Protein AF-A0A919L4E9-F1 (afdb_monomer_lite)

Organism: NCBI:txid68272

Sequence (78 aa):
MGKKKAMQGAGKGGARRKGGEQPADA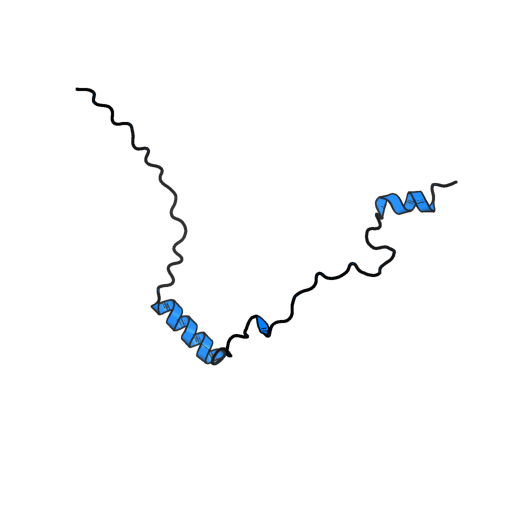AAAAAIRAARFGRLPSRVEPSQMVEETPAQAPHDPDFGRNPENDWMIRYSAG

Structure (mmCIF, N/CA/C/O backbone):
data_AF-A0A919L4E9-F1
#
_entry.id   AF-A0A919L4E9-F1
#
loop_
_atom_site.group_PDB
_atom_site.id
_atom_site.type_symbol
_atom_site.label_atom_id
_atom_site.label_alt_id
_atom_site.label_comp_id
_atom_site.label_asym_id
_atom_site.label_entity_id
_atom_site.label_seq_id
_atom_site.pdbx_PDB_ins_code
_atom_site.Cartn_x
_atom_site.Cartn_y
_atom_site.Cartn_z
_atom_site.occupancy
_atom_site.B_iso_or_equiv
_atom_site.auth_seq_id
_atom_site.auth_comp_id
_atom_site.auth_asym_id
_atom_site.auth_atom_id
_atom_site.pdbx_PDB_model_num
ATOM 1 N N . MET A 1 1 ? 19.173 62.299 -19.519 1.00 40.59 1 MET A N 1
ATOM 2 C CA . MET A 1 1 ? 19.369 60.841 -19.704 1.00 40.59 1 MET A CA 1
ATOM 3 C C . MET A 1 1 ? 19.588 60.168 -18.352 1.00 40.59 1 MET A C 1
ATOM 5 O O . MET A 1 1 ? 20.661 60.307 -17.783 1.00 40.59 1 MET A O 1
ATOM 9 N N . GLY A 1 2 ? 18.581 59.475 -17.813 1.00 41.34 2 GLY A N 1
ATOM 10 C CA . GLY A 1 2 ? 18.711 58.708 -16.569 1.00 41.34 2 GLY A CA 1
ATOM 11 C C . GLY A 1 2 ? 19.206 57.290 -16.848 1.00 41.34 2 GLY A C 1
ATOM 12 O O . GLY A 1 2 ? 18.559 56.551 -17.583 1.00 41.34 2 GLY A O 1
ATOM 13 N N . LYS A 1 3 ? 20.344 56.896 -16.268 1.00 46.97 3 LYS A N 1
ATOM 14 C CA . LYS A 1 3 ? 20.812 55.504 -16.271 1.00 46.97 3 LYS A CA 1
ATOM 15 C C . LYS A 1 3 ? 20.494 54.884 -14.912 1.00 46.97 3 LYS A C 1
ATOM 17 O O . LYS A 1 3 ? 21.170 55.164 -13.930 1.00 46.97 3 LYS A O 1
ATOM 22 N N . LYS A 1 4 ? 19.476 54.026 -14.860 1.00 51.47 4 LYS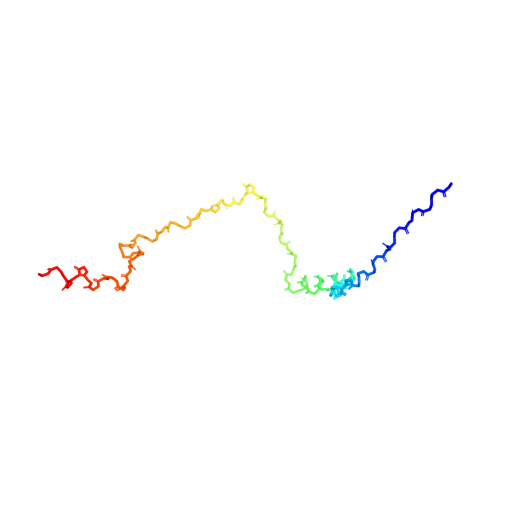 A N 1
ATOM 23 C CA . LYS A 1 4 ? 19.336 53.006 -13.815 1.00 51.47 4 LYS A CA 1
ATOM 24 C C . LYS A 1 4 ? 19.474 51.650 -14.491 1.00 51.47 4 LYS A C 1
ATOM 26 O O . LYS A 1 4 ? 18.667 51.319 -15.354 1.00 51.47 4 LYS A O 1
ATOM 31 N N . LYS A 1 5 ? 20.453 50.847 -14.080 1.00 52.19 5 LYS A N 1
ATOM 32 C CA . LYS A 1 5 ? 20.312 49.394 -14.175 1.00 52.19 5 LYS A CA 1
ATOM 33 C C . LYS A 1 5 ? 20.982 48.747 -12.973 1.00 52.19 5 LYS A C 1
ATOM 35 O O . LYS A 1 5 ? 22.190 48.836 -12.791 1.00 52.19 5 LYS A O 1
ATOM 40 N N . ALA A 1 6 ? 20.129 48.182 -12.130 1.00 51.38 6 ALA A N 1
ATOM 41 C CA . ALA A 1 6 ? 20.472 47.480 -10.914 1.00 51.38 6 ALA A CA 1
ATOM 42 C C . ALA A 1 6 ? 21.082 46.104 -11.231 1.00 51.38 6 ALA A C 1
ATOM 44 O O . ALA A 1 6 ? 20.550 45.339 -12.036 1.00 51.38 6 ALA A O 1
ATOM 45 N N . MET A 1 7 ? 22.227 45.844 -10.600 1.00 49.22 7 MET A N 1
ATOM 46 C CA . MET A 1 7 ? 22.507 44.681 -9.751 1.00 49.22 7 MET A CA 1
ATOM 47 C C . MET A 1 7 ? 21.820 43.363 -10.162 1.00 49.22 7 MET A C 1
ATOM 49 O O . MET A 1 7 ? 20.676 43.104 -9.801 1.00 49.22 7 MET A O 1
ATOM 53 N N . GLN A 1 8 ? 22.543 42.500 -10.884 1.00 45.12 8 GLN A N 1
ATOM 54 C CA . GLN A 1 8 ? 22.224 41.071 -10.961 1.00 45.12 8 GLN A CA 1
ATOM 55 C C . GLN A 1 8 ? 22.957 40.343 -9.827 1.00 45.12 8 GLN A C 1
ATOM 57 O O . GLN A 1 8 ? 24.183 40.260 -9.821 1.00 45.12 8 GLN A O 1
ATOM 62 N N . GLY A 1 9 ? 22.193 39.823 -8.865 1.00 37.88 9 GLY A N 1
ATOM 63 C CA . GLY A 1 9 ? 22.680 38.893 -7.853 1.00 37.88 9 GLY A CA 1
ATOM 64 C C . GLY A 1 9 ? 22.887 37.505 -8.457 1.00 37.88 9 GLY A C 1
ATOM 65 O O . GLY A 1 9 ? 21.954 36.898 -8.977 1.00 37.88 9 GLY A O 1
ATOM 66 N N . ALA A 1 10 ? 24.116 37.001 -8.382 1.00 42.78 10 ALA A N 1
ATOM 67 C CA . ALA A 1 10 ? 24.459 35.633 -8.742 1.00 42.78 10 ALA A CA 1
ATOM 68 C C . ALA A 1 10 ? 24.160 34.696 -7.559 1.00 42.78 10 ALA A C 1
ATOM 70 O O . ALA A 1 10 ? 25.002 34.476 -6.691 1.00 42.78 10 ALA A O 1
ATOM 71 N N . GLY A 1 11 ? 22.952 34.136 -7.519 1.00 40.75 11 GLY A N 1
ATOM 72 C CA . GLY A 1 11 ? 22.632 33.010 -6.644 1.00 40.75 11 GLY A CA 1
ATOM 73 C C . GLY A 1 11 ? 23.147 31.708 -7.258 1.00 40.75 11 GLY A C 1
ATOM 74 O O . GLY A 1 11 ? 22.511 31.154 -8.152 1.00 40.75 11 GLY A O 1
ATOM 75 N N . LYS A 1 12 ? 24.296 31.206 -6.788 1.00 50.28 12 LYS A N 1
ATOM 76 C CA . LYS A 1 12 ? 24.773 29.845 -7.084 1.00 50.28 12 LYS A CA 1
ATOM 77 C C . LYS A 1 12 ? 23.854 28.828 -6.394 1.00 50.28 12 LYS A C 1
ATOM 79 O O . LYS A 1 12 ? 24.092 28.437 -5.257 1.00 50.28 12 LYS A O 1
ATOM 84 N N . GLY A 1 13 ? 22.788 28.420 -7.078 1.00 40.91 13 GLY A N 1
ATOM 85 C CA . GLY A 1 13 ? 21.957 27.285 -6.679 1.00 40.91 13 GLY A CA 1
ATOM 86 C C . GLY A 1 13 ? 22.706 25.974 -6.913 1.00 40.91 13 GLY A C 1
ATOM 87 O O . GLY A 1 13 ? 23.085 25.670 -8.042 1.00 40.91 13 GLY A O 1
ATOM 88 N N . GLY A 1 14 ? 22.944 25.230 -5.832 1.00 40.94 14 GLY A N 1
ATOM 89 C CA . GLY A 1 14 ? 23.672 23.964 -5.819 1.00 40.94 14 GLY A CA 1
ATOM 90 C C . GLY A 1 14 ? 23.129 22.931 -6.808 1.00 40.94 14 GLY A C 1
ATOM 91 O O . GLY A 1 14 ? 21.919 22.776 -6.991 1.00 40.94 14 GLY A O 1
ATOM 92 N N . ALA A 1 15 ? 24.061 22.215 -7.437 1.00 54.41 15 ALA A N 1
ATOM 93 C CA . ALA A 1 15 ? 23.804 21.130 -8.369 1.00 54.41 15 ALA A CA 1
ATOM 94 C C . ALA A 1 15 ? 22.926 20.049 -7.716 1.00 54.41 15 ALA A C 1
ATOM 96 O O . ALA A 1 15 ? 23.376 19.270 -6.873 1.00 54.41 15 ALA A O 1
ATOM 97 N N . ARG A 1 16 ? 21.654 19.993 -8.119 1.00 58.16 16 ARG A N 1
ATOM 98 C CA . ARG A 1 16 ? 20.766 18.873 -7.809 1.00 58.16 16 ARG A CA 1
ATOM 99 C C . ARG A 1 16 ? 21.162 17.681 -8.689 1.00 58.16 16 ARG A C 1
ATOM 101 O O . ARG A 1 16 ? 21.141 17.776 -9.908 1.00 58.16 16 ARG A O 1
ATOM 108 N N . ARG A 1 17 ? 21.584 16.610 -8.009 1.00 58.66 17 ARG A N 1
ATOM 109 C CA . ARG A 1 17 ? 21.838 15.215 -8.423 1.00 58.66 17 ARG A CA 1
ATOM 110 C C . ARG A 1 17 ? 21.658 14.886 -9.918 1.00 58.66 17 ARG A C 1
ATOM 112 O O . ARG A 1 17 ? 20.544 14.904 -10.433 1.00 58.66 17 ARG A O 1
ATOM 119 N N . LYS A 1 18 ? 22.749 14.437 -10.559 1.00 55.22 18 LYS A N 1
ATOM 120 C CA . LYS A 1 18 ? 22.714 13.653 -11.804 1.00 55.22 18 LYS A CA 1
ATOM 121 C C . LYS A 1 18 ? 21.944 12.347 -11.564 1.00 55.22 18 LYS A C 1
ATOM 123 O O . LYS A 1 18 ? 22.510 11.378 -11.078 1.00 55.22 18 LYS A O 1
ATOM 128 N N . GLY A 1 19 ? 20.666 12.340 -11.913 1.00 55.25 19 GLY A N 1
ATOM 129 C CA . GLY A 1 19 ? 19.901 11.140 -12.249 1.00 55.25 19 GLY A CA 1
ATOM 130 C C . GLY A 1 19 ? 19.534 11.213 -13.724 1.00 55.25 19 GLY A C 1
ATOM 131 O O . GLY A 1 19 ? 18.364 11.326 -14.065 1.00 55.25 19 GLY A O 1
ATOM 132 N N . GLY A 1 20 ? 20.545 11.305 -14.587 1.00 55.03 20 GLY A N 1
ATOM 133 C CA . GLY A 1 20 ? 20.348 11.215 -16.026 1.00 55.03 20 GLY A CA 1
ATOM 134 C C . GLY A 1 20 ? 20.421 9.751 -16.408 1.00 55.03 20 GLY A C 1
ATOM 135 O O . GLY A 1 20 ? 21.493 9.296 -16.781 1.00 55.03 20 GLY A O 1
ATOM 136 N N . GLU A 1 21 ? 19.316 9.023 -16.258 1.00 56.78 21 GLU A N 1
ATOM 137 C CA . GLU A 1 21 ? 19.157 7.741 -16.941 1.00 56.78 21 GLU A CA 1
ATOM 138 C C . GLU A 1 21 ? 19.190 8.071 -18.437 1.00 56.78 21 GLU A C 1
ATOM 140 O O . GLU A 1 21 ? 18.256 8.674 -18.978 1.00 56.78 21 GLU A O 1
ATOM 145 N N . GLN A 1 22 ? 20.313 7.799 -19.098 1.00 60.50 22 GLN A N 1
ATOM 146 C CA . GLN A 1 22 ? 20.398 7.990 -20.535 1.00 60.50 22 GLN A CA 1
ATOM 147 C C . GLN A 1 22 ? 19.403 6.994 -21.157 1.00 60.50 22 GLN A C 1
ATOM 149 O O . GLN A 1 22 ? 19.310 5.862 -20.686 1.00 60.50 22 GLN A O 1
ATOM 154 N N . PRO A 1 23 ? 18.611 7.359 -22.179 1.00 61.56 23 PRO A N 1
ATOM 155 C CA . PRO A 1 23 ? 17.522 6.504 -22.673 1.00 61.56 23 PRO A CA 1
ATOM 156 C C . PRO A 1 23 ? 17.980 5.095 -23.101 1.00 61.56 23 PRO A C 1
ATOM 158 O O . PRO A 1 23 ? 17.190 4.153 -23.064 1.00 61.56 23 PRO A O 1
ATOM 161 N N . ALA A 1 24 ? 19.261 4.938 -23.454 1.00 65.19 24 ALA A N 1
ATOM 162 C CA . ALA A 1 24 ? 19.892 3.648 -23.725 1.00 65.19 24 ALA A CA 1
ATOM 163 C C . ALA A 1 24 ? 20.001 2.747 -22.475 1.00 65.19 24 ALA A C 1
ATOM 165 O O . ALA A 1 24 ? 19.755 1.544 -22.572 1.00 65.19 24 ALA A O 1
ATOM 166 N N . ASP A 1 25 ? 20.293 3.321 -21.306 1.00 74.69 25 ASP A N 1
ATOM 167 C CA . ASP A 1 25 ? 20.413 2.595 -20.036 1.00 74.69 25 ASP A CA 1
ATOM 168 C C . ASP A 1 25 ? 19.036 2.103 -19.562 1.00 74.69 25 ASP A C 1
ATOM 170 O O . ASP A 1 25 ? 18.870 0.933 -19.205 1.00 74.69 25 ASP A O 1
ATOM 174 N N . ALA A 1 26 ? 18.009 2.951 -19.700 1.00 79.62 26 ALA A N 1
ATOM 175 C CA . ALA A 1 26 ? 16.622 2.592 -19.405 1.00 79.62 26 ALA A CA 1
ATOM 176 C C . ALA A 1 26 ? 16.122 1.431 -20.285 1.00 79.62 26 ALA A C 1
ATOM 178 O O . ALA A 1 26 ? 15.429 0.528 -19.805 1.00 79.62 26 ALA A O 1
ATOM 179 N N . ALA A 1 27 ? 16.478 1.437 -21.575 1.00 83.31 27 ALA A N 1
ATOM 180 C CA . ALA A 1 27 ? 16.117 0.380 -22.515 1.00 83.31 27 ALA A CA 1
ATOM 181 C C . ALA A 1 27 ? 16.827 -0.946 -22.192 1.00 83.31 27 ALA A C 1
ATOM 183 O O . ALA A 1 27 ? 16.189 -2.001 -22.210 1.00 83.31 27 ALA A O 1
ATOM 184 N N . ALA A 1 28 ? 18.114 -0.902 -21.829 1.00 86.94 28 ALA A N 1
ATOM 185 C CA . ALA A 1 28 ? 18.866 -2.082 -21.402 1.00 86.94 28 ALA A CA 1
ATOM 186 C C . ALA A 1 28 ? 18.290 -2.690 -20.110 1.00 86.94 28 ALA A C 1
ATOM 188 O O . ALA A 1 28 ? 18.059 -3.901 -20.030 1.00 86.94 28 ALA A O 1
ATOM 189 N N . ALA A 1 29 ? 17.965 -1.852 -19.121 1.00 85.31 29 ALA A N 1
ATOM 190 C CA . ALA A 1 29 ? 17.311 -2.285 -17.889 1.00 85.31 29 ALA A CA 1
ATOM 191 C C . ALA A 1 29 ? 15.912 -2.879 -18.150 1.00 85.31 29 ALA A C 1
ATOM 193 O O . ALA A 1 29 ? 15.536 -3.888 -17.543 1.00 85.31 29 ALA A O 1
ATOM 194 N N . ALA A 1 30 ? 15.146 -2.293 -19.076 1.00 83.06 30 ALA A N 1
ATOM 195 C CA . ALA A 1 30 ? 13.851 -2.822 -19.495 1.00 83.06 30 ALA A CA 1
ATOM 196 C C . ALA A 1 30 ? 13.976 -4.193 -20.181 1.00 83.06 30 ALA A C 1
ATOM 198 O O . ALA A 1 30 ? 13.182 -5.084 -19.882 1.00 83.06 30 ALA A O 1
ATOM 199 N N . ALA A 1 31 ? 14.991 -4.396 -21.029 1.00 88.00 31 ALA A N 1
ATOM 200 C CA . ALA A 1 31 ? 15.255 -5.677 -21.685 1.00 88.00 31 ALA A CA 1
ATOM 201 C C . ALA A 1 31 ? 15.614 -6.782 -20.678 1.00 88.00 31 ALA A C 1
ATOM 203 O O . ALA A 1 31 ? 15.056 -7.877 -20.739 1.00 88.00 31 ALA A O 1
ATOM 204 N N . ILE A 1 32 ? 16.472 -6.486 -19.694 1.00 90.50 32 ILE A N 1
ATOM 205 C CA . ILE A 1 32 ? 16.808 -7.435 -18.618 1.00 90.50 32 ILE A CA 1
ATOM 206 C C . ILE A 1 32 ? 15.561 -7.797 -17.802 1.00 90.50 32 ILE A C 1
ATOM 208 O O . ILE A 1 32 ? 15.336 -8.967 -17.488 1.00 90.50 32 ILE A O 1
ATOM 212 N N . ARG A 1 33 ? 14.717 -6.812 -17.465 1.00 85.00 33 ARG A N 1
ATOM 213 C CA . ARG A 1 33 ? 13.455 -7.067 -16.758 1.00 85.00 33 ARG A CA 1
ATOM 214 C C . ARG A 1 33 ? 12.522 -7.945 -17.591 1.00 85.00 33 ARG A C 1
ATOM 216 O O . ARG A 1 33 ? 11.966 -8.891 -17.047 1.00 85.00 33 ARG A O 1
ATOM 223 N N . ALA A 1 34 ? 12.389 -7.671 -18.888 1.00 88.88 34 ALA A N 1
ATOM 224 C CA . ALA A 1 34 ? 11.552 -8.456 -19.790 1.00 88.88 34 ALA A CA 1
ATOM 225 C C . ALA A 1 34 ? 12.054 -9.901 -19.949 1.00 88.88 34 ALA A C 1
ATOM 227 O O . ALA A 1 34 ? 11.248 -10.822 -19.978 1.00 88.88 34 ALA A O 1
ATOM 228 N N . ALA A 1 35 ? 13.370 -10.128 -19.971 1.00 91.94 35 ALA A N 1
ATOM 229 C CA . ALA A 1 35 ? 13.935 -11.479 -19.983 1.00 91.94 35 ALA A CA 1
ATOM 230 C C . ALA A 1 35 ? 13.625 -12.260 -18.692 1.00 91.94 35 ALA A C 1
ATOM 232 O O . ALA A 1 35 ? 13.433 -13.471 -18.731 1.00 91.94 35 ALA A O 1
ATOM 233 N N . ARG A 1 36 ? 13.557 -11.567 -17.546 1.00 93.06 36 ARG A N 1
ATOM 234 C CA . ARG A 1 36 ? 13.270 -12.178 -16.237 1.00 93.06 36 ARG A CA 1
ATOM 235 C C . ARG A 1 36 ? 11.780 -12.404 -15.985 1.00 93.06 36 ARG A C 1
ATOM 237 O O . ARG A 1 36 ? 11.417 -13.413 -15.396 1.00 93.06 36 ARG A O 1
ATOM 244 N N . PHE A 1 37 ? 10.940 -11.447 -16.375 1.00 90.00 37 PHE A N 1
ATOM 245 C CA . PHE A 1 37 ? 9.526 -11.379 -15.985 1.00 90.00 37 PHE A CA 1
ATOM 246 C C . PHE A 1 37 ? 8.553 -11.446 -17.172 1.00 90.00 37 PHE A C 1
ATOM 248 O O . PHE A 1 37 ? 7.342 -11.417 -16.972 1.00 90.00 37 PHE A O 1
ATOM 255 N N . GLY A 1 38 ? 9.056 -11.531 -18.404 1.00 89.94 38 GLY A N 1
ATOM 256 C CA . GLY A 1 38 ? 8.237 -11.504 -19.612 1.00 89.94 38 GLY A CA 1
ATOM 257 C C . GLY A 1 38 ? 7.645 -10.123 -19.904 1.00 89.94 38 GLY A C 1
ATOM 258 O O . GLY A 1 38 ? 8.180 -9.081 -19.514 1.00 89.94 38 GLY A O 1
ATOM 259 N N . ARG A 1 39 ? 6.527 -10.106 -20.636 1.00 87.81 39 ARG A N 1
ATOM 260 C CA . ARG A 1 39 ? 5.803 -8.877 -20.979 1.00 87.81 39 ARG A CA 1
ATOM 261 C C . ARG A 1 39 ? 4.800 -8.533 -19.882 1.00 87.81 39 ARG A C 1
ATOM 263 O O . ARG A 1 39 ? 4.080 -9.404 -19.405 1.00 87.81 39 ARG A O 1
ATOM 270 N N . LEU A 1 40 ? 4.701 -7.247 -19.549 1.00 87.44 40 LEU A N 1
ATOM 271 C CA . LEU A 1 40 ? 3.656 -6.766 -18.651 1.00 87.44 40 LEU A CA 1
ATOM 272 C C . LEU A 1 40 ? 2.264 -7.046 -19.261 1.00 87.44 40 LEU A C 1
ATOM 274 O O . LEU A 1 40 ? 2.074 -6.818 -20.466 1.00 87.44 40 LEU A O 1
ATOM 278 N N . PRO A 1 41 ? 1.291 -7.516 -18.461 1.00 89.00 41 PRO A N 1
ATOM 279 C CA . PRO A 1 41 ? -0.098 -7.603 -18.888 1.00 89.00 41 PRO A CA 1
ATOM 280 C C . PRO A 1 41 ? -0.655 -6.246 -19.332 1.00 89.00 41 PRO A C 1
ATOM 282 O O . PRO A 1 41 ? -0.096 -5.187 -19.036 1.00 89.00 41 PRO A O 1
ATOM 285 N N . SER A 1 42 ? -1.778 -6.280 -20.046 1.00 92.25 42 SER A N 1
ATOM 286 C CA . SER A 1 42 ? -2.528 -5.069 -20.383 1.00 92.25 42 SER A CA 1
ATOM 287 C C . SER A 1 42 ? -2.930 -4.312 -19.117 1.00 92.25 42 SER A C 1
ATOM 289 O O . SER A 1 42 ? -3.230 -4.918 -18.087 1.00 92.25 42 SER A O 1
ATOM 291 N N . ARG A 1 43 ? -2.937 -2.979 -19.194 1.00 94.19 43 ARG A N 1
ATOM 292 C CA . ARG A 1 43 ? -3.404 -2.135 -18.093 1.00 94.19 43 ARG A CA 1
ATOM 293 C C . ARG A 1 43 ? -4.896 -2.384 -17.858 1.00 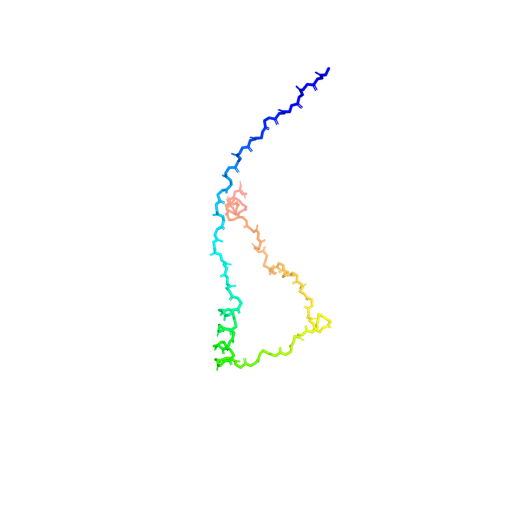94.19 43 ARG A C 1
ATOM 295 O O . ARG A 1 43 ? -5.651 -2.510 -18.815 1.00 94.19 43 ARG A O 1
ATOM 302 N N . VAL A 1 44 ? -5.298 -2.446 -16.591 1.00 93.44 44 VAL A N 1
ATOM 303 C CA . VAL A 1 44 ? -6.711 -2.502 -16.202 1.00 93.44 44 VAL A CA 1
ATOM 304 C C . VAL A 1 44 ? -7.305 -1.103 -16.336 1.00 93.44 44 VAL A C 1
ATOM 306 O O . VAL A 1 44 ? -6.700 -0.129 -1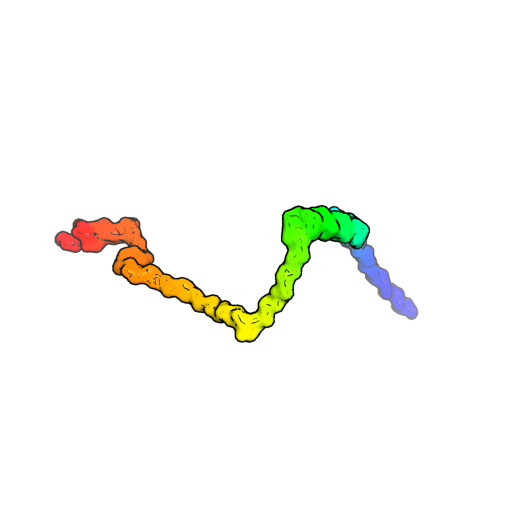5.879 1.00 93.44 44 VAL A O 1
ATOM 309 N N . GLU A 1 45 ? -8.467 -1.003 -16.976 1.00 95.25 45 GLU A N 1
ATOM 310 C CA . GLU A 1 45 ? -9.198 0.259 -17.086 1.00 95.25 45 GLU A CA 1
ATOM 311 C C . GLU A 1 45 ? -9.701 0.710 -15.707 1.00 95.25 45 GLU A C 1
ATOM 313 O O . GLU A 1 45 ? -10.149 -0.136 -14.930 1.00 95.25 45 GLU A O 1
ATOM 318 N N . PRO A 1 46 ? -9.688 2.018 -15.387 1.00 91.25 46 PRO A N 1
ATOM 319 C CA . PRO A 1 46 ? -10.182 2.508 -14.099 1.00 91.25 46 PRO A CA 1
ATOM 320 C C . PRO A 1 46 ? -11.619 2.063 -13.790 1.00 91.25 46 PRO A C 1
ATOM 322 O O . PRO A 1 46 ? -11.927 1.734 -12.654 1.00 91.25 46 PRO A O 1
ATOM 325 N N . SER A 1 47 ? -12.476 1.952 -14.811 1.00 93.31 47 SER A N 1
ATOM 326 C CA . SER A 1 47 ? -13.862 1.474 -14.684 1.00 93.31 47 SER A CA 1
ATOM 327 C C . SER A 1 47 ? -14.000 -0.015 -14.343 1.00 93.31 47 SER A C 1
ATOM 329 O O . SER A 1 47 ? -15.111 -0.497 -14.137 1.00 93.31 47 SER A O 1
ATOM 331 N N . GLN A 1 48 ? -12.900 -0.768 -14.356 1.00 94.25 48 GLN A N 1
ATOM 332 C CA . GLN A 1 48 ? -12.831 -2.180 -13.972 1.00 94.25 48 GLN A CA 1
ATOM 333 C C . GLN A 1 48 ? -12.121 -2.371 -12.623 1.00 94.25 48 GLN A C 1
ATOM 335 O O . GLN A 1 48 ? -11.978 -3.502 -12.160 1.00 94.25 48 GLN A O 1
ATOM 340 N N . MET A 1 49 ? -11.646 -1.286 -12.004 1.00 93.31 49 MET A N 1
ATOM 341 C CA . MET A 1 49 ? -11.097 -1.308 -10.651 1.00 93.31 49 MET A CA 1
ATOM 342 C C . MET A 1 49 ? -12.230 -1.232 -9.619 1.00 93.31 49 MET A C 1
ATOM 344 O O . MET A 1 49 ? -13.353 -0.843 -9.932 1.00 93.31 49 MET A O 1
ATOM 348 N N . VAL A 1 50 ? -11.934 -1.635 -8.384 1.00 91.38 50 VAL A N 1
ATOM 349 C CA . VAL A 1 50 ? -12.854 -1.511 -7.246 1.00 91.38 50 VAL A CA 1
ATOM 350 C C . VAL A 1 50 ? -12.497 -0.247 -6.472 1.00 91.38 50 VAL A C 1
ATOM 352 O O . VAL A 1 50 ? -11.316 0.029 -6.266 1.00 91.38 50 VAL A O 1
ATOM 355 N N . GLU A 1 51 ? -13.510 0.501 -6.040 1.00 89.44 51 GLU A N 1
ATOM 356 C CA . GLU A 1 51 ? -13.329 1.684 -5.197 1.00 89.44 51 GLU A CA 1
ATOM 357 C C . GLU A 1 51 ? -12.836 1.291 -3.799 1.00 89.44 51 GLU A C 1
ATOM 359 O O . GLU A 1 51 ? -13.377 0.385 -3.155 1.00 89.44 51 GLU A O 1
ATOM 364 N N . GLU A 1 52 ? -11.820 1.995 -3.304 1.00 87.25 52 GLU A N 1
ATOM 365 C CA . GLU A 1 52 ? -11.335 1.805 -1.940 1.00 87.25 52 GLU A CA 1
ATOM 366 C C . GLU A 1 52 ? -12.312 2.442 -0.943 1.00 87.25 52 GLU A C 1
ATOM 368 O O . GLU A 1 52 ? -12.696 3.604 -1.069 1.00 87.25 52 GLU A O 1
ATOM 373 N N . THR A 1 53 ? -12.706 1.687 0.085 1.00 85.56 53 THR A N 1
ATOM 374 C CA . THR A 1 53 ? -13.454 2.221 1.232 1.00 85.56 53 THR A CA 1
ATOM 375 C C . THR A 1 53 ? -12.519 2.287 2.438 1.00 85.56 53 THR A C 1
ATOM 377 O O . THR A 1 53 ? -11.827 1.299 2.702 1.00 85.56 53 THR A O 1
ATOM 380 N N . PRO A 1 54 ? -12.480 3.405 3.190 1.00 83.94 54 PRO A N 1
ATOM 381 C CA . PRO A 1 54 ? -11.723 3.469 4.433 1.00 83.94 54 PRO A CA 1
ATOM 382 C C . PRO A 1 54 ? -12.122 2.328 5.367 1.00 83.94 54 PRO A C 1
ATOM 384 O O . PRO A 1 54 ? -13.311 2.045 5.526 1.00 83.94 54 PRO A O 1
ATOM 387 N N . ALA A 1 55 ? -11.133 1.695 5.998 1.00 82.62 55 ALA A N 1
ATOM 388 C CA . ALA A 1 55 ? -11.405 0.670 6.992 1.00 82.62 55 ALA A CA 1
ATOM 389 C C . ALA A 1 55 ? -12.267 1.265 8.114 1.00 82.62 55 ALA A C 1
ATOM 391 O O . ALA A 1 55 ? -11.913 2.291 8.703 1.00 82.62 55 ALA A O 1
ATOM 392 N N . GLN A 1 56 ? -13.403 0.630 8.405 1.00 80.25 56 GLN A N 1
ATOM 393 C CA . GLN A 1 56 ? -14.186 0.965 9.585 1.00 80.25 56 GLN A CA 1
ATOM 394 C C . GLN A 1 56 ? -13.328 0.753 10.835 1.00 80.25 56 GLN A C 1
ATOM 396 O O . GLN A 1 56 ? -12.500 -0.162 10.890 1.00 80.25 56 GLN A O 1
ATOM 401 N N . ALA A 1 57 ? -13.536 1.604 11.842 1.00 77.38 57 ALA A N 1
ATOM 402 C CA . ALA A 1 57 ? -12.930 1.391 13.147 1.00 77.38 57 ALA A CA 1
ATOM 403 C C . ALA A 1 57 ? -13.269 -0.031 13.640 1.00 77.38 57 ALA A C 1
ATOM 405 O O . ALA A 1 57 ? -14.385 -0.505 13.389 1.00 77.38 57 ALA A O 1
ATOM 406 N N . PRO A 1 58 ? -12.332 -0.720 14.318 1.00 79.88 58 PRO A N 1
ATOM 407 C CA . PRO A 1 58 ? -12.612 -2.018 14.908 1.00 79.88 58 PRO A CA 1
ATOM 408 C C . PRO A 1 58 ? -13.876 -1.954 15.767 1.00 79.88 58 PRO A C 1
ATOM 410 O O . PRO A 1 58 ? -14.084 -0.984 16.496 1.00 79.88 58 PRO A O 1
ATOM 413 N N . HIS A 1 59 ? -14.700 -3.003 15.720 1.00 75.50 59 HIS A N 1
ATOM 414 C CA . HIS A 1 59 ? -15.802 -3.182 16.667 1.00 75.50 59 HIS A CA 1
ATOM 415 C C . HIS A 1 59 ? -15.244 -3.671 18.016 1.00 75.50 59 HIS A C 1
ATOM 417 O O . 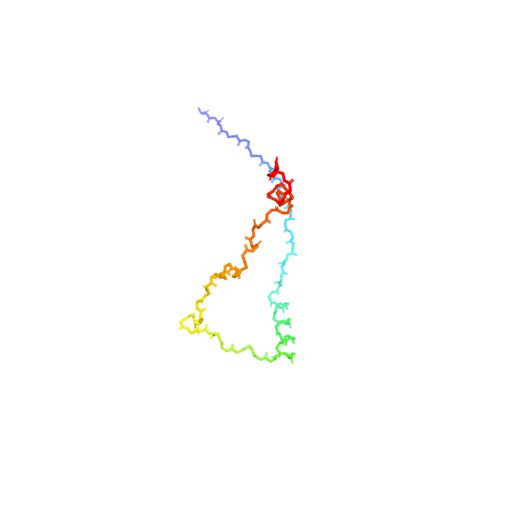HIS A 1 59 ? -15.575 -4.751 18.506 1.00 75.50 59 HIS A O 1
ATOM 423 N N . ASP A 1 60 ? -14.321 -2.894 18.570 1.00 78.81 60 ASP A N 1
ATOM 424 C CA . ASP A 1 60 ? -13.688 -3.138 19.852 1.00 78.81 60 ASP A CA 1
ATOM 425 C C . ASP A 1 60 ? -14.205 -2.079 20.839 1.00 78.81 60 ASP A C 1
ATOM 427 O O . ASP A 1 60 ? -13.987 -0.884 20.616 1.00 78.81 60 ASP A O 1
ATOM 431 N N . PRO A 1 61 ? -14.925 -2.485 21.903 1.00 74.88 61 PRO A N 1
ATOM 432 C CA . PRO A 1 61 ? -15.443 -1.555 22.902 1.00 74.88 61 PRO A CA 1
ATOM 433 C C . PRO A 1 61 ? -14.337 -0.803 23.655 1.00 74.88 61 PRO A C 1
ATOM 435 O O . PRO A 1 61 ? -14.613 0.243 24.238 1.00 74.88 61 PRO A O 1
ATOM 438 N N . ASP A 1 62 ? -13.103 -1.309 23.634 1.00 75.44 62 ASP A N 1
ATOM 439 C CA . ASP A 1 62 ? -11.937 -0.683 24.251 1.00 75.44 62 ASP A CA 1
ATOM 440 C C . ASP A 1 62 ? -11.111 0.151 23.243 1.00 75.44 62 ASP A C 1
ATOM 442 O O . ASP A 1 62 ? -10.073 0.721 23.597 1.00 75.44 62 ASP A O 1
ATOM 446 N N . PHE A 1 63 ? -11.560 0.291 21.989 1.00 77.12 63 PHE A N 1
ATOM 447 C CA . PHE A 1 63 ? -10.869 1.109 20.991 1.00 77.12 63 PHE A CA 1
ATOM 448 C C . PHE A 1 63 ? -10.894 2.597 21.376 1.00 77.12 63 PHE A C 1
ATOM 450 O O . PHE A 1 63 ? -11.950 3.207 21.530 1.00 77.12 63 PHE A O 1
ATOM 457 N N . GLY A 1 64 ? -9.713 3.206 21.513 1.00 75.88 64 GLY A N 1
ATOM 458 C CA . GLY A 1 64 ? -9.571 4.601 21.956 1.00 75.88 64 GLY A CA 1
ATOM 459 C C . GLY A 1 64 ? -9.595 4.790 23.477 1.00 75.88 64 GLY A C 1
ATOM 460 O O . GLY A 1 64 ? -9.587 5.926 23.956 1.00 75.88 64 GLY A O 1
ATOM 461 N N . ARG A 1 65 ? -9.594 3.697 24.245 1.00 79.56 65 ARG A N 1
ATOM 462 C CA . ARG A 1 65 ? -9.474 3.725 25.700 1.00 79.56 65 ARG A CA 1
ATOM 463 C C . ARG A 1 65 ? -8.105 4.268 26.119 1.00 79.56 65 ARG A C 1
ATOM 465 O O . ARG A 1 65 ? -7.078 3.888 25.559 1.00 79.56 65 ARG A O 1
ATOM 472 N N . ASN A 1 66 ? -8.093 5.176 27.098 1.00 80.50 66 ASN A N 1
ATOM 473 C CA . ASN A 1 66 ? -6.858 5.736 27.641 1.00 80.50 66 ASN A CA 1
ATOM 474 C C . ASN A 1 66 ? -6.439 4.956 28.902 1.00 80.50 66 ASN A C 1
ATOM 476 O O . ASN A 1 66 ? -7.033 5.180 29.964 1.00 80.50 66 ASN A O 1
ATOM 480 N N . PRO A 1 67 ? -5.408 4.094 28.820 1.00 78.56 67 PRO A N 1
ATOM 481 C CA . PRO A 1 67 ? -4.977 3.276 29.952 1.00 78.56 67 PRO A CA 1
ATOM 482 C C . PRO A 1 67 ? -4.498 4.115 31.149 1.00 78.56 67 PRO A C 1
ATOM 484 O O . PRO A 1 67 ? -4.602 3.668 32.289 1.00 78.56 67 PRO A O 1
ATOM 487 N N . GLU A 1 68 ? -4.056 5.356 30.923 1.00 79.44 68 GLU A N 1
ATOM 488 C CA . GLU A 1 68 ? -3.573 6.256 31.979 1.00 79.44 68 GLU A CA 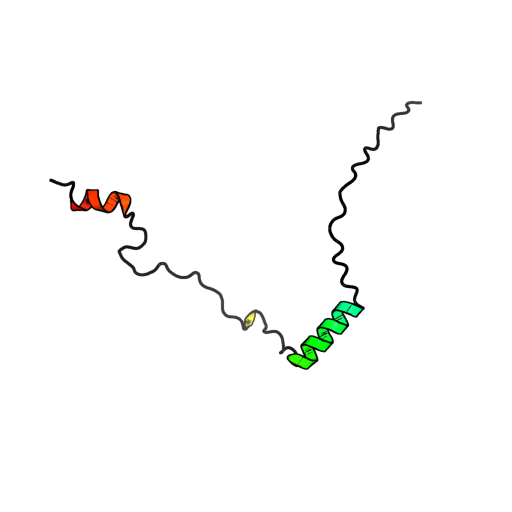1
ATOM 489 C C . GLU A 1 68 ? -4.688 6.764 32.898 1.00 79.44 68 GLU A C 1
ATOM 491 O O . GLU A 1 68 ? -4.426 7.131 34.038 1.00 79.44 68 GLU A O 1
ATOM 496 N N . ASN A 1 69 ? -5.937 6.775 32.425 1.00 77.06 69 ASN A N 1
ATOM 497 C CA . ASN A 1 69 ? -7.096 7.232 33.202 1.00 77.06 69 ASN A CA 1
ATOM 498 C C . ASN A 1 69 ? -7.991 6.070 33.654 1.00 77.06 69 ASN A C 1
ATOM 500 O O . ASN A 1 69 ? -8.893 6.252 34.473 1.00 77.06 69 ASN A O 1
ATOM 504 N N . ASP A 1 70 ? -7.745 4.864 33.140 1.00 78.12 70 ASP A N 1
ATOM 505 C CA . ASP A 1 70 ? -8.573 3.690 33.407 1.00 78.12 70 ASP A CA 1
ATOM 506 C C . ASP A 1 70 ? -8.608 3.288 34.876 1.00 78.12 70 ASP A C 1
ATOM 508 O O . ASP A 1 70 ? -9.630 2.809 35.376 1.00 78.12 70 ASP A O 1
ATOM 512 N N . TRP A 1 71 ? -7.492 3.485 35.576 1.00 76.31 71 TRP A N 1
ATOM 513 C CA . TRP A 1 71 ? -7.382 3.152 36.989 1.00 76.31 71 TRP A CA 1
ATOM 514 C C . TRP A 1 71 ? -8.222 4.089 37.871 1.00 76.31 71 TRP A C 1
ATOM 516 O O . TRP A 1 71 ? -8.726 3.642 38.898 1.00 76.31 71 TRP A O 1
ATOM 526 N N . MET A 1 72 ? -8.455 5.344 37.461 1.00 76.25 72 MET A N 1
ATOM 527 C CA . MET A 1 72 ? -9.330 6.265 38.198 1.00 76.25 72 MET A CA 1
ATOM 528 C C . MET A 1 72 ? -10.785 5.786 38.151 1.00 76.25 72 MET A C 1
ATOM 530 O O . MET A 1 72 ? -11.425 5.626 39.184 1.00 76.25 72 MET A O 1
ATOM 534 N N . ILE A 1 73 ? -11.295 5.444 36.965 1.00 73.69 73 ILE A N 1
ATOM 535 C CA . ILE A 1 73 ? -12.693 5.007 36.800 1.00 73.69 73 ILE A CA 1
ATOM 536 C C . ILE A 1 73 ? -12.985 3.728 37.604 1.00 73.69 73 ILE A C 1
ATOM 538 O O . ILE A 1 73 ? -14.080 3.576 38.142 1.00 73.69 73 ILE A O 1
ATOM 542 N N . ARG A 1 74 ? -12.015 2.808 37.712 1.00 69.88 74 ARG A N 1
ATOM 543 C CA . ARG A 1 74 ? -12.205 1.535 38.430 1.00 69.88 74 ARG A CA 1
ATOM 544 C C . ARG A 1 74 ? -11.989 1.614 39.940 1.00 69.88 74 ARG A C 1
ATOM 546 O O . ARG A 1 74 ? -12.538 0.774 40.646 1.00 69.88 74 ARG A O 1
ATOM 553 N N . TYR A 1 75 ? -11.182 2.558 40.426 1.00 75.38 75 TYR A N 1
ATOM 554 C CA . TYR A 1 75 ? -10.677 2.511 41.804 1.00 75.38 75 TYR A CA 1
ATOM 555 C C . TYR A 1 75 ? -10.746 3.836 42.577 1.00 75.38 75 TYR A C 1
ATOM 557 O O . TYR A 1 75 ? -10.407 3.837 43.756 1.00 75.38 75 TYR A O 1
ATOM 565 N N . SER A 1 76 ? -11.178 4.950 41.972 1.00 67.94 76 SER A N 1
ATOM 566 C CA . SER A 1 76 ? -11.268 6.251 42.662 1.00 67.94 76 SER A CA 1
ATOM 567 C C . SER A 1 76 ? -12.694 6.720 42.972 1.00 67.94 76 SER A C 1
ATOM 569 O O . SER A 1 76 ? -12.855 7.792 43.548 1.00 67.94 76 SER A O 1
ATOM 571 N N . ALA A 1 77 ? -13.728 5.963 42.596 1.00 62.19 77 ALA A N 1
ATOM 572 C CA . ALA A 1 77 ? -15.109 6.211 43.014 1.00 62.19 77 ALA A CA 1
ATOM 573 C C . ALA A 1 77 ? -15.411 5.404 44.288 1.00 62.19 77 ALA A C 1
ATOM 575 O O . ALA A 1 77 ? -16.113 4.394 44.245 1.00 62.19 77 ALA A O 1
ATOM 576 N N . GLY A 1 78 ? -14.797 5.813 45.398 1.00 56.41 78 GLY A N 1
ATOM 577 C CA . GLY A 1 78 ? -15.059 5.313 46.748 1.00 56.41 78 GLY A CA 1
ATOM 578 C C . GLY A 1 78 ? -15.412 6.467 47.664 1.00 56.41 78 GLY A C 1
ATOM 579 O O . GLY A 1 78 ? -14.666 7.470 47.618 1.00 56.41 78 GLY A O 1
#

Radius of gyration: 31.43 Å; chains: 1; bounding box: 41×73×70 Å

Secondary structure (DSSP, 8-state):
----------------------HHHHHHHHHHHHHHH-PPPPPPPGGGSPPP-PPPPPS-TTTT--HHHHHHHHHS--

Foldseek 3Di:
DDDDDDDDDDDPDDDDDPPCCPVVNVVVVVVVCCVVPNDDDDDDDPVRDDDDDPDDDDPDPCVPPDPVCVCCVVPVPD

pLDDT: mean 72.83, std 16.97, range [37.88, 95.25]